Protein AF-A0A6I3WKI0-F1 (afdb_monomer)

Sequence (69 aa):
MRHEDVIPPVLKALNENQLALVAAIEELTKWVGDRGSVDTVRNVHGALEMLAYNQASIDMSIALMMRQD

Radius of gyration: 15.94 Å; Cα contacts (8 Å, |Δi|>4): 32; chains: 1; bounding box: 39×24×38 Å

Secondary structure (DSSP, 8-state):
--HHHHHHHHHHHHHHHHHHHHHHHHHHHHHHHTTT-HHHHHHHHHHHHHHHHHHHHHHHHHHHHHHH-

pLDDT: mean 93.53, std 8.38, range [53.38, 98.38]

Solvent-accessible surface area (backbone atoms only — not comparable to full-atom values): 3864 Å² total; per-residue (Å²): 135,57,73,74,76,49,46,54,62,52,53,50,54,54,43,52,49,49,54,54,49,48,54,55,49,52,53,52,37,49,61,46,38,79,71,68,39,57,68,59,36,53,55,49,50,60,51,45,54,51,52,54,54,50,43,54,53,48,54,52,50,42,54,53,52,69,71,75,110

Foldseek 3Di:
DDPLVVVLVVLVVVLVVLVVVLVVLVVVLVVVVVVPPVVSNVVSVVVSVVSVVVSVVSVVVSVVSVVVD

Structure (mmCIF, N/CA/C/O backbone):
data_AF-A0A6I3WKI0-F1
#
_entry.id   AF-A0A6I3WKI0-F1
#
loop_
_atom_site.group_PDB
_atom_site.id
_atom_site.type_symbol
_atom_site.label_atom_id
_atom_site.label_alt_id
_atom_site.label_comp_id
_atom_site.label_asym_id
_atom_site.label_entity_id
_atom_site.label_seq_id
_atom_site.pdbx_PDB_ins_code
_atom_site.Cartn_x
_atom_site.Cartn_y
_atom_site.Cartn_z
_atom_site.occupancy
_atom_site.B_iso_or_equiv
_atom_site.auth_seq_id
_atom_site.auth_comp_id
_atom_site.auth_asym_id
_atom_site.auth_atom_id
_atom_site.pdbx_PDB_model_num
ATOM 1 N N . MET A 1 1 ? 22.187 -15.395 -17.358 1.00 65.44 1 MET A N 1
ATOM 2 C CA . MET A 1 1 ? 21.263 -14.460 -16.694 1.00 65.44 1 MET A CA 1
ATOM 3 C C . MET A 1 1 ? 22.118 -13.442 -15.978 1.00 65.44 1 MET A C 1
ATOM 5 O O . ME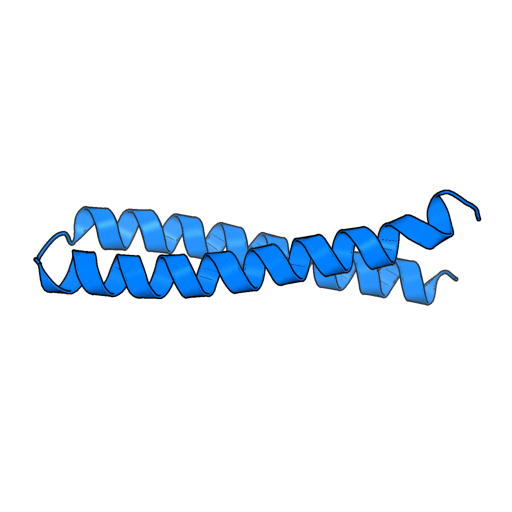T A 1 1 ? 22.885 -13.828 -15.101 1.00 65.44 1 MET A O 1
ATOM 9 N N . ARG A 1 2 ? 22.089 -12.194 -16.436 1.00 80.56 2 ARG A N 1
ATOM 10 C CA . ARG A 1 2 ? 22.744 -11.077 -15.755 1.00 80.56 2 ARG A CA 1
ATOM 11 C C . ARG A 1 2 ? 21.852 -10.624 -14.604 1.00 80.56 2 ARG A C 1
ATOM 13 O O . ARG A 1 2 ? 20.646 -10.857 -14.631 1.00 80.56 2 ARG A O 1
ATOM 20 N N . HIS A 1 3 ? 22.430 -9.972 -13.599 1.00 72.19 3 HIS A N 1
ATOM 21 C CA . HIS A 1 3 ? 21.639 -9.377 -12.517 1.00 72.19 3 HIS A CA 1
ATOM 22 C C . HIS A 1 3 ? 20.631 -8.345 -13.053 1.00 72.19 3 HIS A C 1
ATOM 24 O O . HIS A 1 3 ? 19.522 -8.252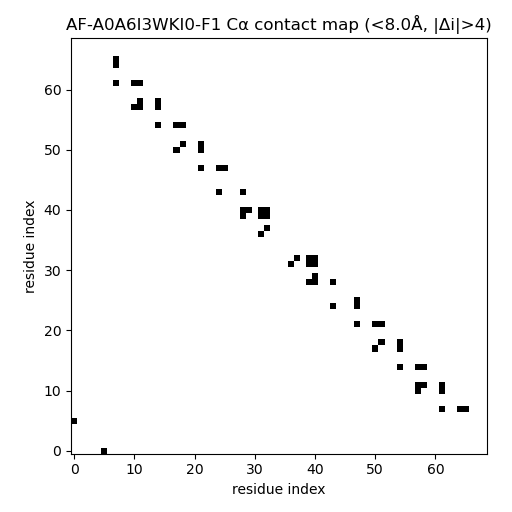 -12.540 1.00 72.19 3 HIS A O 1
ATOM 30 N N . GLU A 1 4 ? 20.985 -7.647 -14.134 1.00 80.12 4 GLU A N 1
ATOM 31 C CA . GLU A 1 4 ? 20.111 -6.725 -14.873 1.00 80.12 4 GLU A CA 1
ATOM 32 C C . GLU A 1 4 ? 18.802 -7.392 -15.327 1.00 80.12 4 GLU A C 1
ATOM 34 O O . GLU A 1 4 ? 17.735 -6.811 -15.164 1.00 80.12 4 GLU A O 1
ATOM 39 N N . ASP A 1 5 ? 18.857 -8.649 -15.781 1.00 82.88 5 ASP A N 1
ATOM 40 C CA . ASP A 1 5 ? 17.695 -9.355 -16.339 1.00 82.88 5 ASP A CA 1
ATOM 41 C C . ASP A 1 5 ? 16.658 -9.747 -15.257 1.00 82.88 5 ASP A C 1
ATOM 43 O O . ASP A 1 5 ? 15.513 -10.071 -15.576 1.00 82.88 5 ASP A O 1
ATOM 47 N N . VAL A 1 6 ? 17.044 -9.752 -13.970 1.00 89.94 6 VAL A N 1
ATOM 48 C CA . VAL A 1 6 ? 16.159 -10.125 -12.845 1.00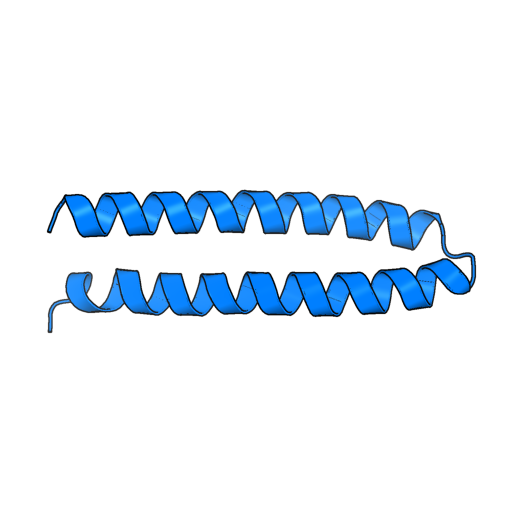 89.94 6 VAL A CA 1
ATOM 49 C C . VAL A 1 6 ? 15.662 -8.934 -12.034 1.00 89.94 6 VAL A C 1
ATOM 51 O O . VAL A 1 6 ? 14.685 -9.074 -11.298 1.00 89.94 6 VAL A O 1
ATOM 54 N N . ILE A 1 7 ? 16.281 -7.759 -12.174 1.00 92.44 7 ILE A N 1
ATOM 55 C CA . ILE A 1 7 ? 15.895 -6.566 -11.410 1.00 92.44 7 ILE A CA 1
ATOM 56 C C . ILE A 1 7 ? 14.474 -6.095 -11.775 1.00 92.44 7 ILE A C 1
ATOM 58 O O . ILE A 1 7 ? 13.660 -5.987 -10.853 1.00 92.44 7 ILE A O 1
ATOM 62 N N . PRO A 1 8 ? 14.100 -5.881 -13.057 1.00 92.50 8 PRO A N 1
ATOM 63 C CA . PRO A 1 8 ? 12.752 -5.416 -13.392 1.00 92.50 8 PRO A CA 1
ATOM 64 C C . PRO A 1 8 ? 11.634 -6.384 -12.957 1.00 92.50 8 PRO A C 1
ATOM 66 O O . PRO A 1 8 ? 10.664 -5.919 -12.354 1.00 92.50 8 PRO A O 1
ATOM 69 N N . PRO A 1 9 ? 11.742 -7.716 -13.161 1.00 93.62 9 PRO A N 1
ATOM 70 C CA . PRO A 1 9 ? 10.740 -8.662 -12.664 1.00 93.62 9 PRO A CA 1
ATOM 71 C C . PRO A 1 9 ? 10.585 -8.662 -11.137 1.00 93.62 9 PRO A C 1
ATOM 73 O O . PRO A 1 9 ? 9.460 -8.710 -10.640 1.00 93.62 9 PRO A O 1
ATOM 76 N N . VAL A 1 10 ? 11.689 -8.583 -10.384 1.00 95.12 10 VAL A N 1
A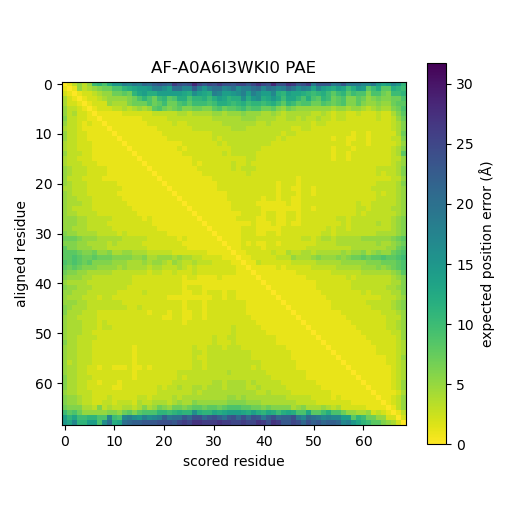TOM 77 C CA . VAL A 1 10 ? 11.644 -8.543 -8.911 1.00 95.12 10 VAL A CA 1
ATOM 78 C C . VAL A 1 10 ? 11.005 -7.246 -8.420 1.00 95.12 10 VAL A C 1
ATOM 80 O O . VAL A 1 10 ? 10.147 -7.286 -7.539 1.00 95.12 10 VAL A O 1
ATOM 83 N N . LEU A 1 11 ? 11.366 -6.103 -9.010 1.00 95.44 11 LEU A N 1
ATOM 84 C CA . LEU A 1 11 ? 10.746 -4.819 -8.678 1.00 95.44 11 LEU A CA 1
ATOM 85 C C . LEU A 1 11 ? 9.252 -4.811 -9.010 1.00 95.44 11 LEU A C 1
ATOM 87 O O . LEU A 1 11 ? 8.468 -4.320 -8.204 1.00 95.44 11 LEU A O 1
ATOM 91 N N . LYS A 1 12 ? 8.840 -5.412 -10.134 1.00 95.75 12 LYS A N 1
ATOM 92 C CA . LYS A 1 12 ? 7.423 -5.559 -10.493 1.00 95.75 12 LYS A CA 1
ATOM 93 C C . LYS A 1 12 ? 6.658 -6.372 -9.448 1.00 95.75 12 LYS A C 1
ATOM 95 O O . LYS A 1 12 ? 5.616 -5.923 -8.985 1.00 95.75 12 LYS A O 1
ATOM 100 N N . ALA A 1 13 ? 7.198 -7.515 -9.026 1.00 96.81 13 ALA A N 1
ATOM 101 C CA . ALA A 1 13 ? 6.580 -8.341 -7.987 1.00 96.81 13 ALA A CA 1
ATOM 102 C C . ALA A 1 13 ? 6.483 -7.604 -6.636 1.00 96.81 13 ALA A C 1
ATOM 104 O O . ALA A 1 13 ? 5.467 -7.680 -5.947 1.00 96.81 13 ALA A O 1
ATOM 105 N N . LEU A 1 14 ? 7.516 -6.842 -6.257 1.00 96.31 14 LEU A N 1
ATOM 106 C CA . LEU A 1 14 ? 7.467 -5.992 -5.063 1.00 96.31 14 LEU A CA 1
ATOM 107 C C . LEU A 1 14 ? 6.430 -4.869 -5.195 1.00 96.31 14 LEU A C 1
ATOM 109 O O . LEU A 1 14 ? 5.776 -4.532 -4.208 1.00 96.31 14 LEU A O 1
ATOM 113 N N . ASN A 1 15 ? 6.249 -4.314 -6.395 1.00 96.06 15 ASN A N 1
ATOM 114 C CA . ASN A 1 15 ? 5.250 -3.281 -6.638 1.00 96.06 15 ASN A CA 1
ATOM 115 C C . ASN A 1 15 ? 3.816 -3.822 -6.548 1.00 96.06 15 ASN A C 1
ATOM 117 O O . ASN A 1 15 ? 2.946 -3.198 -5.946 1.00 96.06 15 ASN A O 1
ATOM 121 N N . GLU A 1 16 ? 3.585 -5.027 -7.068 1.00 97.06 16 GLU A N 1
ATOM 122 C CA . GLU A 1 16 ? 2.314 -5.748 -6.923 1.00 97.06 16 GLU A CA 1
ATOM 123 C C . GLU A 1 16 ? 2.007 -6.067 -5.453 1.00 97.06 16 GLU A C 1
ATOM 125 O O . GLU A 1 16 ? 0.871 -5.899 -5.006 1.00 97.06 16 GLU A O 1
ATOM 130 N N . ASN A 1 17 ? 3.022 -6.442 -4.669 1.00 97.19 17 ASN A N 1
ATOM 131 C CA . ASN A 1 17 ? 2.862 -6.624 -3.227 1.00 97.19 17 ASN A CA 1
ATOM 132 C C . ASN A 1 17 ? 2.466 -5.317 -2.525 1.00 97.19 17 ASN A C 1
ATOM 134 O O . ASN A 1 17 ? 1.633 -5.355 -1.624 1.00 97.19 17 ASN A O 1
ATOM 138 N N . GLN A 1 18 ? 3.011 -4.163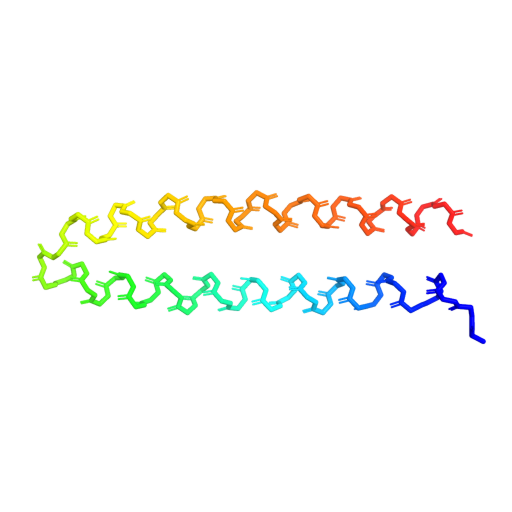 -2.932 1.00 95.94 18 GLN A N 1
ATOM 139 C CA . GLN A 1 18 ? 2.589 -2.873 -2.373 1.00 95.94 18 GLN A CA 1
ATOM 140 C C . GLN A 1 18 ? 1.124 -2.569 -2.677 1.00 95.94 18 GLN A C 1
ATOM 142 O O . GLN A 1 18 ? 0.398 -2.181 -1.766 1.00 95.94 18 GLN A O 1
ATOM 147 N N . LEU A 1 19 ? 0.667 -2.820 -3.906 1.00 95.62 19 LEU A N 1
ATOM 148 C CA . LEU A 1 19 ? -0.741 -2.655 -4.268 1.00 95.62 19 LEU A CA 1
ATOM 149 C C . LEU A 1 19 ? -1.658 -3.543 -3.411 1.00 95.62 19 LEU A C 1
ATOM 151 O O . LEU A 1 19 ? -2.667 -3.076 -2.883 1.00 95.62 19 LEU A O 1
ATOM 155 N N . ALA A 1 20 ? -1.291 -4.816 -3.237 1.00 97.69 20 ALA A N 1
ATOM 156 C CA . ALA A 1 20 ? -2.056 -5.752 -2.416 1.00 97.69 20 ALA A CA 1
ATOM 157 C C . ALA A 1 20 ? -2.091 -5.331 -0.936 1.00 97.69 20 ALA A C 1
ATOM 159 O O . ALA A 1 20 ? -3.135 -5.420 -0.288 1.00 97.69 20 ALA A O 1
ATOM 160 N N . LEU A 1 21 ? -0.966 -4.842 -0.405 1.00 97.00 21 LEU A N 1
ATOM 161 C CA . LEU A 1 21 ? -0.880 -4.336 0.964 1.00 97.00 21 LEU A CA 1
ATOM 162 C C . LEU A 1 21 ? -1.722 -3.075 1.159 1.00 97.00 21 LEU A C 1
ATOM 164 O O . LEU A 1 21 ? -2.423 -2.991 2.162 1.00 97.00 21 LEU A O 1
ATOM 168 N N . VAL A 1 22 ? -1.696 -2.132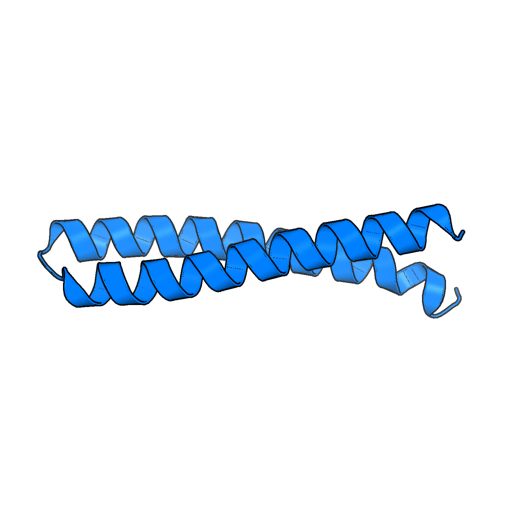 0.212 1.00 97.31 22 VAL A N 1
ATOM 169 C CA . VAL A 1 22 ? -2.549 -0.932 0.242 1.00 97.31 22 VAL A CA 1
ATOM 170 C C . VAL A 1 22 ? -4.016 -1.334 0.336 1.00 97.31 22 VAL A C 1
ATOM 172 O O . VAL A 1 22 ? -4.685 -0.922 1.278 1.00 97.31 22 VAL A O 1
ATOM 175 N N . ALA A 1 23 ? -4.489 -2.218 -0.547 1.00 97.44 23 ALA A N 1
ATOM 176 C CA . ALA A 1 23 ? -5.882 -2.664 -0.543 1.00 97.44 23 ALA A CA 1
ATOM 177 C C . ALA A 1 23 ? -6.280 -3.348 0.780 1.00 97.44 23 ALA A C 1
ATOM 179 O O . ALA A 1 23 ? -7.324 -3.047 1.360 1.00 97.44 23 ALA A O 1
ATOM 180 N N . ALA A 1 24 ? -5.429 -4.238 1.302 1.00 98.31 24 ALA A N 1
ATOM 181 C CA . ALA A 1 24 ? -5.684 -4.906 2.577 1.00 98.31 24 ALA A CA 1
ATOM 182 C C . ALA A 1 24 ? -5.720 -3.915 3.756 1.00 98.31 24 ALA A C 1
ATOM 184 O O . ALA A 1 24 ? -6.569 -4.021 4.644 1.00 98.31 24 ALA A O 1
ATOM 185 N N . ILE A 1 25 ? -4.812 -2.936 3.768 1.00 98.06 25 ILE A N 1
ATOM 186 C CA . ILE A 1 25 ? -4.748 -1.904 4.804 1.00 98.06 25 ILE A CA 1
ATOM 187 C C . ILE A 1 25 ? -5.948 -0.958 4.703 1.00 98.06 25 ILE A C 1
ATOM 189 O O . ILE A 1 25 ? -6.502 -0.604 5.741 1.00 98.06 25 ILE A O 1
ATOM 193 N N . GLU A 1 26 ? -6.391 -0.573 3.506 1.00 97.75 26 GLU A N 1
ATOM 194 C CA . GLU A 1 26 ? -7.595 0.243 3.298 1.00 97.75 26 GLU A CA 1
ATOM 195 C C . GLU A 1 26 ? -8.842 -0.430 3.881 1.00 97.75 26 GLU A C 1
ATOM 197 O O . GLU A 1 26 ? -9.610 0.204 4.610 1.00 97.75 26 GLU A O 1
ATOM 202 N N . GLU A 1 27 ? -9.017 -1.732 3.644 1.00 98.31 27 GLU A N 1
ATOM 203 C CA . GLU A 1 27 ? -10.159 -2.476 4.174 1.00 98.31 27 GLU A CA 1
ATOM 204 C C . GLU A 1 27 ? -10.124 -2.585 5.708 1.00 98.31 27 GLU A C 1
ATOM 206 O O . GLU A 1 27 ? -11.131 -2.334 6.381 1.00 98.31 27 GLU A O 1
ATOM 211 N N . LEU A 1 28 ? -8.950 -2.853 6.290 1.00 98.19 28 LEU A N 1
ATOM 212 C CA . LEU A 1 28 ? -8.771 -2.831 7.746 1.00 98.19 28 LEU A CA 1
ATOM 213 C C . LEU A 1 28 ? -8.988 -1.429 8.332 1.00 98.19 28 LEU A C 1
ATOM 215 O O . LEU A 1 28 ? -9.596 -1.287 9.394 1.00 98.19 28 LEU A O 1
ATOM 219 N N . THR A 1 29 ? -8.534 -0.389 7.635 1.00 98.25 29 THR A N 1
ATOM 220 C CA . THR A 1 29 ? -8.705 1.012 8.039 1.00 98.25 29 THR A CA 1
ATOM 221 C C . THR A 1 29 ? -10.173 1.387 8.080 1.00 98.25 29 THR A C 1
ATOM 223 O O . THR A 1 29 ? -10.615 2.001 9.048 1.00 98.25 29 THR A O 1
ATOM 226 N N . LYS A 1 30 ? -10.949 0.961 7.079 1.00 97.81 30 LYS A N 1
ATOM 227 C CA . LYS A 1 30 ? -12.401 1.129 7.068 1.00 97.81 30 LYS A CA 1
ATOM 228 C C . LYS A 1 30 ? -13.050 0.425 8.260 1.00 97.81 30 LYS A C 1
ATOM 230 O O . LYS A 1 30 ? -13.807 1.051 8.993 1.00 97.81 30 LYS A O 1
ATOM 235 N N . TRP A 1 31 ? -12.689 -0.832 8.524 1.00 98.06 31 TRP A N 1
ATOM 236 C CA . TRP A 1 31 ? -13.220 -1.596 9.661 1.00 98.06 31 TRP A CA 1
ATOM 237 C C . TRP A 1 31 ? -12.922 -0.946 11.026 1.00 98.06 31 TRP A C 1
ATOM 239 O O . TRP A 1 31 ? -13.781 -0.936 11.914 1.00 98.06 31 TRP A O 1
ATOM 249 N N . VAL A 1 32 ? -11.720 -0.389 11.201 1.00 97.38 32 VAL A N 1
ATOM 250 C CA . VAL A 1 32 ? -11.337 0.383 12.396 1.00 97.38 32 VAL A CA 1
ATOM 251 C C . VAL A 1 32 ? -12.079 1.728 12.449 1.00 97.38 32 VAL A C 1
ATOM 253 O O . VAL A 1 32 ? -12.546 2.139 13.513 1.00 97.38 32 VAL A O 1
ATOM 256 N N . GLY A 1 33 ? -12.248 2.396 11.308 1.00 97.56 33 GLY A N 1
ATOM 257 C CA . GLY A 1 33 ? -12.969 3.664 11.179 1.00 97.56 33 GLY A CA 1
ATOM 258 C C . GLY A 1 33 ? -14.450 3.568 11.532 1.00 97.56 33 GLY A C 1
ATOM 259 O O . GLY A 1 33 ? -14.945 4.403 12.288 1.00 97.56 33 GLY A O 1
ATOM 260 N N . ASP A 1 34 ? -15.122 2.498 11.104 1.00 97.31 34 ASP A N 1
ATOM 261 C CA . ASP A 1 34 ? -16.524 2.205 11.440 1.00 97.31 34 ASP A CA 1
ATOM 262 C C . ASP A 1 34 ? -16.752 2.050 12.960 1.00 97.31 34 ASP A C 1
ATOM 264 O O . ASP A 1 34 ? -17.884 2.111 13.440 1.00 97.31 34 ASP A O 1
ATOM 268 N N . ARG A 1 35 ? -15.677 1.876 13.745 1.00 97.50 35 ARG A N 1
ATOM 269 C CA . ARG A 1 35 ? -15.689 1.797 15.219 1.00 97.50 35 ARG A CA 1
ATOM 270 C C . ARG A 1 35 ? -15.288 3.103 15.910 1.00 97.50 35 ARG A C 1
ATOM 272 O O . ARG A 1 35 ? -15.122 3.121 17.126 1.00 97.50 35 ARG A O 1
ATOM 279 N N . GLY A 1 36 ? -15.150 4.196 15.160 1.00 96.50 36 GLY A N 1
ATOM 280 C CA . GLY A 1 36 ? -14.905 5.537 15.695 1.00 96.50 36 GLY A CA 1
ATOM 281 C C . GLY A 1 36 ? -13.434 5.888 15.930 1.00 96.50 36 GLY A C 1
ATOM 282 O O . GLY A 1 36 ? -13.143 6.932 16.510 1.00 96.50 36 GLY A O 1
ATOM 283 N N . SER A 1 37 ? -12.485 5.068 15.473 1.00 96.94 37 SER A N 1
ATOM 284 C CA . SER A 1 37 ? -11.045 5.324 15.625 1.00 96.94 37 SER A CA 1
ATOM 285 C C . SER A 1 37 ? -10.510 6.314 14.576 1.00 96.94 37 SER A C 1
ATOM 287 O O . SER A 1 37 ? -9.673 5.975 13.739 1.00 96.94 37 SER A O 1
ATOM 289 N N . VAL A 1 38 ? -10.986 7.561 14.632 1.00 95.75 38 VAL A N 1
ATOM 290 C CA . VAL A 1 38 ? -10.698 8.621 13.644 1.00 95.75 38 VAL A CA 1
ATOM 291 C C . VAL A 1 38 ? -9.200 8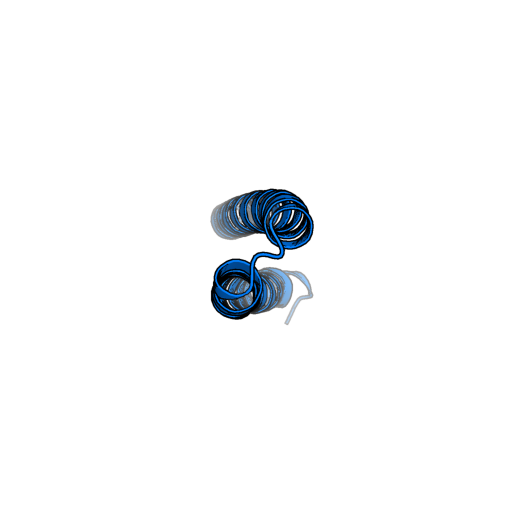.920 13.508 1.00 95.75 38 VAL A C 1
ATOM 293 O O . VAL A 1 38 ? -8.691 9.020 12.393 1.00 95.75 38 VAL A O 1
ATOM 296 N N . ASP A 1 39 ? -8.465 9.016 14.620 1.00 97.94 39 ASP A N 1
ATOM 297 C CA . ASP A 1 39 ? -7.021 9.287 14.577 1.00 97.94 39 ASP A CA 1
ATOM 298 C C . ASP A 1 39 ? -6.224 8.141 13.949 1.00 97.94 39 ASP A C 1
ATOM 300 O O . ASP A 1 39 ? -5.277 8.383 13.200 1.00 97.94 39 ASP A O 1
ATOM 304 N N . THR A 1 40 ? -6.628 6.892 14.196 1.00 97.62 40 THR A N 1
ATOM 305 C CA . THR A 1 40 ? -6.020 5.725 13.549 1.00 97.62 40 THR A CA 1
ATOM 306 C C . THR A 1 40 ? -6.256 5.768 12.045 1.00 97.62 40 THR A C 1
ATOM 308 O O . THR A 1 40 ? -5.304 5.612 11.288 1.00 97.62 40 THR A O 1
ATOM 311 N N . VAL A 1 41 ? -7.484 6.064 11.604 1.00 98.38 41 VAL A N 1
ATOM 312 C CA . VAL A 1 41 ? -7.810 6.206 10.176 1.00 98.38 41 VAL A CA 1
ATOM 313 C C . VAL A 1 41 ? -6.961 7.284 9.510 1.00 98.38 41 VAL A C 1
ATOM 315 O O . VAL A 1 41 ? -6.420 7.051 8.430 1.00 98.38 41 VAL A O 1
ATOM 318 N N . ARG A 1 42 ? -6.809 8.445 10.156 1.00 98.12 42 ARG A N 1
ATOM 319 C CA . ARG A 1 42 ? -5.993 9.555 9.646 1.00 98.12 42 ARG A CA 1
ATOM 320 C C . ARG A 1 42 ? -4.519 9.171 9.520 1.00 98.12 42 ARG A C 1
ATOM 322 O O . ARG A 1 42 ? -3.904 9.449 8.495 1.00 98.12 42 ARG A O 1
ATOM 329 N N . ASN A 1 43 ? -3.956 8.525 10.540 1.00 98.19 43 ASN A N 1
ATOM 330 C CA . ASN A 1 43 ? -2.558 8.095 10.515 1.00 98.19 43 ASN A CA 1
ATOM 331 C C . ASN A 1 43 ? -2.311 7.041 9.430 1.00 98.19 43 ASN A C 1
ATOM 333 O O . ASN A 1 43 ? -1.291 7.098 8.745 1.00 98.19 43 ASN A O 1
ATOM 337 N N . VAL A 1 44 ? -3.247 6.103 9.249 1.00 98.25 44 VAL A N 1
ATOM 338 C CA . VAL A 1 44 ? -3.120 5.086 8.203 1.00 98.25 44 VAL A CA 1
ATOM 339 C C . VAL A 1 44 ? -3.245 5.698 6.809 1.00 98.25 44 VAL A C 1
ATOM 341 O O . VAL A 1 44 ? -2.432 5.359 5.957 1.00 98.25 44 VAL A O 1
ATOM 344 N N . HIS A 1 45 ? -4.152 6.654 6.576 1.00 97.69 45 HIS A N 1
ATOM 345 C CA . HIS A 1 45 ? -4.219 7.358 5.287 1.00 97.69 45 HIS A CA 1
ATOM 346 C C . HIS A 1 45 ? -2.895 8.043 4.926 1.00 97.69 45 HIS A C 1
ATOM 348 O O . HIS A 1 45 ? -2.421 7.871 3.809 1.00 97.69 45 HIS A O 1
ATOM 354 N N . GLY A 1 46 ? -2.239 8.725 5.872 1.00 97.81 46 GLY A N 1
ATOM 355 C CA . GLY A 1 46 ? -0.917 9.313 5.615 1.00 97.81 46 GLY A CA 1
ATOM 356 C C . GLY A 1 46 ? 0.158 8.272 5.261 1.00 97.81 46 GLY A C 1
ATOM 357 O O . GLY A 1 46 ? 1.036 8.531 4.442 1.00 97.81 46 GLY A O 1
ATOM 358 N N . ALA A 1 47 ? 0.085 7.064 5.830 1.00 97.88 47 ALA A N 1
ATOM 359 C CA . ALA A 1 47 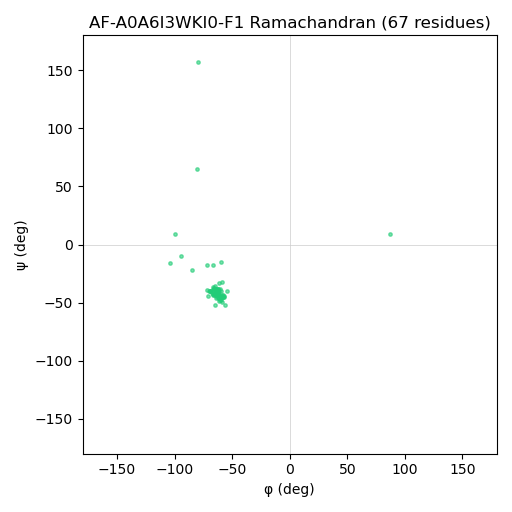? 0.974 5.964 5.451 1.00 97.88 47 ALA A CA 1
ATOM 360 C C . ALA A 1 47 ? 0.635 5.388 4.063 1.00 97.88 47 ALA A C 1
ATOM 362 O O . ALA A 1 47 ? 1.543 5.083 3.288 1.00 97.88 47 ALA A O 1
ATOM 363 N N . LEU A 1 48 ? -0.653 5.267 3.732 1.00 97.75 48 LEU A N 1
ATOM 364 C CA . LEU A 1 48 ? -1.126 4.818 2.420 1.00 97.75 48 LEU A CA 1
ATOM 365 C C . LEU A 1 48 ? -0.713 5.784 1.302 1.00 97.75 48 LEU A C 1
ATOM 367 O O . LEU A 1 48 ? -0.294 5.331 0.240 1.00 97.75 48 LEU A O 1
ATOM 371 N N . GLU A 1 49 ? -0.735 7.095 1.552 1.00 97.06 49 GLU A N 1
ATOM 372 C CA . GLU A 1 49 ? -0.224 8.105 0.614 1.00 97.06 49 GLU A CA 1
ATOM 373 C C . GLU A 1 49 ? 1.258 7.874 0.280 1.00 97.06 49 GLU A C 1
ATOM 375 O O . GLU A 1 49 ? 1.654 7.915 -0.887 1.00 97.06 49 GLU A O 1
ATOM 380 N N . MET A 1 50 ? 2.080 7.559 1.287 1.00 97.38 50 MET A N 1
ATOM 381 C CA . MET A 1 50 ? 3.495 7.237 1.078 1.00 97.38 50 MET A CA 1
ATOM 382 C C . MET A 1 50 ? 3.693 5.932 0.298 1.00 97.38 50 MET A C 1
ATOM 384 O O . MET A 1 50 ? 4.588 5.855 -0.546 1.00 97.38 50 MET A O 1
ATOM 388 N N . LEU A 1 51 ? 2.865 4.911 0.543 1.00 96.00 51 LEU A N 1
ATOM 389 C CA . LEU A 1 51 ? 2.896 3.666 -0.233 1.00 96.00 51 LEU A CA 1
ATOM 390 C C . LEU A 1 51 ? 2.518 3.912 -1.699 1.00 96.00 51 LEU A C 1
ATOM 392 O O . LEU A 1 51 ? 3.226 3.447 -2.589 1.00 96.00 51 LEU A O 1
ATOM 396 N N . ALA A 1 52 ? 1.475 4.702 -1.961 1.00 93.81 52 ALA A N 1
ATOM 397 C CA . ALA A 1 52 ? 1.063 5.063 -3.317 1.00 93.81 52 ALA A CA 1
ATOM 398 C C . ALA A 1 52 ? 2.154 5.855 -4.062 1.00 93.81 52 ALA A C 1
ATOM 400 O O . ALA A 1 52 ? 2.443 5.585 -5.230 1.00 93.81 52 ALA A O 1
ATOM 401 N N . TYR A 1 53 ? 2.818 6.793 -3.379 1.00 96.44 53 TYR A N 1
ATOM 402 C CA . TYR A 1 53 ? 3.955 7.527 -3.939 1.00 96.44 53 TYR A CA 1
ATOM 403 C C . TYR A 1 53 ? 5.123 6.598 -4.318 1.00 96.44 53 TYR A C 1
ATOM 405 O O . TYR A 1 53 ? 5.702 6.713 -5.406 1.00 96.44 53 TYR A O 1
ATOM 413 N N . ASN A 1 54 ? 5.460 5.649 -3.441 1.00 96.00 54 ASN A N 1
ATOM 414 C CA . ASN A 1 54 ? 6.519 4.676 -3.706 1.00 96.00 54 ASN A CA 1
ATOM 415 C C . ASN A 1 54 ? 6.148 3.737 -4.856 1.00 96.00 54 ASN A C 1
ATOM 417 O O . ASN A 1 54 ? 7.004 3.433 -5.687 1.00 96.00 54 ASN A O 1
ATOM 421 N N . GLN A 1 55 ? 4.881 3.326 -4.940 1.00 95.81 55 GLN A N 1
ATOM 422 C CA . GLN A 1 55 ? 4.382 2.490 -6.025 1.00 95.81 55 GLN A CA 1
ATOM 423 C C . GLN A 1 55 ? 4.579 3.164 -7.390 1.00 95.81 55 GLN A C 1
ATOM 425 O O . GLN A 1 55 ? 5.173 2.579 -8.298 1.00 95.81 55 GLN A O 1
ATOM 430 N N . ALA A 1 56 ? 4.171 4.432 -7.507 1.00 95.50 56 ALA A N 1
ATOM 431 C CA . ALA A 1 56 ? 4.348 5.218 -8.727 1.00 95.50 56 ALA A CA 1
ATOM 432 C C . ALA A 1 56 ? 5.834 5.416 -9.089 1.00 95.50 56 ALA A C 1
ATOM 434 O O . ALA A 1 56 ? 6.215 5.355 -10.260 1.00 95.50 56 ALA A O 1
ATOM 435 N N . SER A 1 57 ? 6.691 5.618 -8.083 1.00 96.69 57 SER A N 1
ATOM 436 C CA . SER A 1 57 ? 8.140 5.762 -8.280 1.00 96.69 57 SER A CA 1
ATOM 437 C C . SER A 1 57 ? 8.794 4.475 -8.800 1.00 96.69 57 SER A C 1
ATOM 439 O O . SER A 1 57 ? 9.697 4.534 -9.640 1.00 96.69 57 SER A O 1
ATOM 441 N N . ILE A 1 58 ? 8.338 3.306 -8.339 1.00 95.88 58 ILE A N 1
ATOM 442 C CA . ILE A 1 58 ? 8.829 2.005 -8.811 1.00 95.88 58 ILE A CA 1
ATOM 443 C C . ILE A 1 58 ? 8.347 1.726 -10.233 1.00 95.88 58 ILE A C 1
ATOM 445 O O . ILE A 1 58 ? 9.167 1.340 -11.064 1.00 95.88 58 ILE A O 1
ATOM 449 N N . ASP A 1 59 ? 7.073 1.984 -10.543 1.00 95.31 59 ASP A N 1
ATOM 450 C CA . ASP A 1 59 ? 6.545 1.828 -11.906 1.00 95.31 59 ASP A CA 1
ATOM 451 C C . ASP A 1 59 ? 7.329 2.677 -12.913 1.00 95.31 59 ASP A C 1
ATOM 453 O O . ASP A 1 59 ? 7.749 2.181 -13.961 1.00 95.31 59 ASP A O 1
ATOM 457 N N . MET A 1 60 ? 7.610 3.938 -12.567 1.00 96.50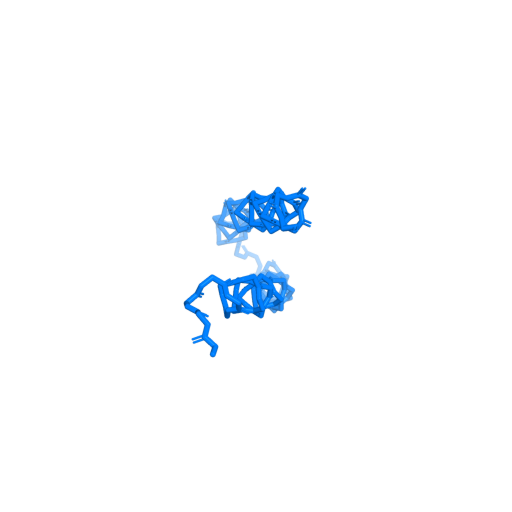 60 MET A N 1
ATOM 458 C CA . MET A 1 60 ? 8.429 4.818 -13.403 1.00 96.50 60 MET A CA 1
ATOM 459 C C . MET A 1 60 ? 9.852 4.274 -13.577 1.00 96.50 60 MET A C 1
ATOM 461 O O . MET A 1 60 ? 10.402 4.300 -14.678 1.00 96.50 60 MET A O 1
ATOM 465 N N . SER A 1 61 ? 10.451 3.757 -12.504 1.00 94.56 61 SER A N 1
ATOM 466 C CA . SER A 1 61 ? 11.809 3.205 -12.541 1.00 94.56 61 SER A CA 1
ATOM 467 C C . SER A 1 61 ? 11.896 1.956 -13.423 1.00 94.56 61 SER A C 1
ATOM 469 O O . SER A 1 61 ? 12.812 1.853 -14.237 1.00 94.56 61 SER A O 1
ATOM 471 N N . ILE A 1 62 ? 10.921 1.044 -13.327 1.00 94.06 62 ILE A N 1
ATOM 472 C CA . ILE A 1 62 ? 10.818 -0.138 -14.199 1.00 94.06 62 ILE A CA 1
ATOM 473 C C . ILE A 1 62 ? 10.654 0.294 -15.659 1.00 94.06 62 ILE A C 1
ATOM 475 O O . ILE A 1 62 ? 11.358 -0.218 -16.529 1.00 94.06 62 ILE A O 1
ATOM 479 N N . ALA A 1 63 ? 9.776 1.265 -15.933 1.00 93.56 63 ALA A N 1
ATOM 480 C CA . ALA A 1 63 ? 9.560 1.779 -17.285 1.00 93.56 63 ALA A CA 1
ATOM 481 C C . ALA A 1 63 ? 10.834 2.393 -17.891 1.00 93.56 63 ALA A C 1
ATOM 483 O O . ALA A 1 63 ? 11.100 2.219 -19.081 1.00 93.56 63 ALA A O 1
ATOM 484 N N . LEU A 1 64 ? 11.640 3.092 -17.084 1.00 93.19 64 LEU A N 1
ATOM 485 C CA . LEU A 1 64 ? 12.928 3.635 -17.517 1.00 93.19 64 LEU A CA 1
ATOM 486 C C . LEU A 1 64 ? 13.956 2.536 -17.807 1.00 93.19 64 LEU A C 1
ATOM 488 O O . LEU A 1 64 ? 14.642 2.635 -18.820 1.00 93.19 64 LEU A O 1
ATOM 492 N N . MET A 1 65 ? 14.038 1.497 -16.969 1.00 90.38 65 MET A N 1
ATOM 493 C CA . MET A 1 65 ? 14.933 0.353 -17.195 1.00 90.38 65 MET A CA 1
ATOM 494 C C . MET A 1 65 ? 14.582 -0.371 -18.501 1.00 90.38 65 MET A C 1
ATOM 496 O O . MET A 1 65 ? 15.438 -0.522 -19.362 1.00 90.38 65 MET A O 1
ATOM 500 N N . MET A 1 66 ? 13.301 -0.688 -18.713 1.00 85.75 66 MET A N 1
ATOM 501 C CA . MET A 1 66 ? 12.829 -1.385 -19.919 1.00 85.75 66 MET A CA 1
ATOM 502 C C . MET A 1 66 ? 12.965 -0.571 -21.214 1.00 85.75 66 MET A C 1
ATOM 504 O O . MET A 1 66 ? 12.867 -1.127 -22.302 1.00 85.75 66 MET A O 1
ATOM 508 N N . ARG A 1 67 ? 13.135 0.754 -21.119 1.00 85.38 67 ARG A N 1
ATOM 509 C CA . ARG A 1 67 ? 13.398 1.625 -22.276 1.00 85.38 67 ARG A CA 1
ATOM 510 C C . ARG A 1 67 ? 14.888 1.683 -22.639 1.00 85.38 67 ARG A C 1
ATOM 512 O O . ARG A 1 67 ? 15.215 2.119 -23.741 1.00 85.38 67 ARG A O 1
ATOM 519 N N . GLN A 1 68 ? 15.766 1.360 -21.690 1.00 66.94 68 GLN A N 1
ATOM 520 C CA . GLN A 1 68 ? 17.222 1.388 -21.853 1.00 66.94 68 GLN A CA 1
ATOM 521 C C . GLN A 1 68 ? 17.812 0.023 -22.250 1.00 66.94 68 GLN A C 1
ATOM 523 O O . GLN A 1 68 ? 18.988 -0.014 -22.616 1.00 66.94 68 GLN A O 1
ATOM 528 N N . ASP A 1 69 ? 17.005 -1.042 -22.208 1.00 53.38 69 ASP A N 1
ATOM 529 C CA . ASP A 1 69 ? 17.280 -2.366 -22.791 1.00 53.38 69 ASP A CA 1
ATOM 530 C C . ASP A 1 69 ? 17.013 -2.399 -24.310 1.00 53.38 69 ASP A C 1
ATOM 532 O O . ASP A 1 69 ? 17.767 -3.103 -25.024 1.00 53.38 69 ASP A O 1
#

Organism: NCBI:txid1055469

Mean predicted aligned error: 3.67 Å